Protein 6JUI (pdb70)

Foldseek 3Di:
DDADPVNLVLLVVQCVPVPPPPQVSSCVSPDPAHSVNSVVCCQQPVPPLADDDDDDVVLVVLLVVVCVVPVPDQCVSCVPRSHGSVVSVVVVVVVVVVVVVD

B-factor: mean 80.02, std 19.86, range [35.52, 148.29]

InterPro domains:
  IPR001005 SANT/Myb domain [PS50090] (1-52)
  IPR001005 SANT/Myb domain [PS50090] (53-102)
  IPR001005 SANT/Myb domain [SM00717] (5-54)
  IPR001005 SANT/Myb domain [SM00717] (57-104)
  IPR001005 SANT/Myb domain [cd00167] (9-52)
  IPR009057 Homedomain-like superfamily [SSF46689] (32-104)
  IPR017930 Myb domain [PS51294] (1-56)
  IPR017930 Myb domain [PS51294] (57-106)
  IPR021786 Pre-mRNA splicing factor component Cdc5p/Cef1, C-terminal [PF11831] (422-627)
  IPR047240 Pre-mRNA splicing factor component CDC5L/Cef1, second SANT/myb-like domain [cd11659] (54-103)
  IPR047242 Pre-mRNA splicing factor component CDC5L/Cef1 [PTHR45885] (3-764)

Radius of gyration: 16.19 Å; Cα contacts (8 Å, |Δi|>4): 68; chains: 1; bounding box: 39×31×43 Å

Structure (mmCIF, N/CA/C/O backbone):
data_6JUI
#
_entry.id   6JUI
#
_cell.length_a   72.780
_cell.length_b   76.277
_cell.length_c   54.409
_cell.angle_alpha   90.00
_cell.angle_beta   90.00
_cell.angle_gamma   90.00
#
_symmetry.space_group_name_H-M   'C 2 2 21'
#
loop_
_entity.id
_entity.type
_entity.pdbx_description
1 polymer 'Pre-mRNA-splicing factor CEF1'
2 water water
#
loop_
_atom_site.group_PDB
_atom_site.id
_atom_site.type_symbol
_atom_site.label_atom_id
_atom_site.label_alt_id
_atom_site.label_comp_id
_atom_site.label_asym_id
_atom_site.label_entity_id
_atom_site.label_seq_id
_atom_site.pdbx_PDB_ins_code
_atom_site.Cartn_x
_atom_site.Cartn_y
_atom_site.Cartn_z
_atom_site.occupancy
_atom_site.B_iso_or_equiv
_atom_site.auth_seq_id
_atom_site.auth_comp_id
_atom_site.auth_asym_id
_atom_site.auth_atom_id
_atom_site.pdbx_PDB_model_num
ATOM 1 N N . GLY A 1 7 ? -9.889 -25.114 -8.429 1.00 79.06 7 GLY A N 1
ATOM 2 C CA . GLY A 1 7 ? -10.611 -23.932 -8.875 1.00 79.01 7 GLY A CA 1
ATOM 3 C C . GLY A 1 7 ? -10.119 -22.682 -8.167 1.00 77.60 7 GLY A C 1
ATOM 4 O O . GLY A 1 7 ? -9.056 -22.696 -7.543 1.00 77.92 7 GLY A O 1
ATOM 5 N N . VAL A 1 8 ? -10.905 -21.604 -8.238 1.00 75.15 8 VAL A N 1
ATOM 6 C CA . VAL A 1 8 ? -10.482 -20.329 -7.659 1.00 73.13 8 VAL A CA 1
ATOM 7 C C . VAL A 1 8 ? -10.526 -20.388 -6.133 1.00 69.82 8 VAL A C 1
ATOM 8 O O . VAL A 1 8 ? -11.146 -21.276 -5.532 1.00 67.89 8 VAL A O 1
ATOM 12 N N . TRP A 1 9 ? -9.843 -19.424 -5.493 1.00 68.22 9 TRP A N 1
ATOM 13 C CA . TRP A 1 9 ? -9.837 -19.269 -4.038 1.00 67.73 9 TRP A CA 1
ATOM 14 C C . TRP A 1 9 ? -10.643 -18.033 -3.655 1.00 58.22 9 TRP A C 1
ATOM 15 O O . TRP A 1 9 ? -10.287 -16.906 -4.024 1.00 56.64 9 TRP A O 1
ATOM 26 N N . THR A 1 10 ? -11.700 -18.243 -2.889 1.00 56.85 10 THR A N 1
ATOM 27 C CA . THR A 1 10 ? -12.569 -17.154 -2.471 1.00 64.02 10 THR A CA 1
ATOM 28 C C . THR A 1 10 ? -12.028 -16.492 -1.209 1.00 61.75 10 THR A C 1
ATOM 29 O O . THR A 1 10 ? -11.297 -17.102 -0.425 1.00 64.05 10 THR A O 1
ATOM 33 N N . ASN A 1 11 ? -12.379 -15.215 -1.025 1.00 59.45 11 ASN A N 1
ATOM 34 C CA . ASN A 1 11 ? -11.961 -14.526 0.190 1.00 64.53 11 ASN A CA 1
ATOM 35 C C . ASN A 1 11 ? -12.422 -15.263 1.439 1.00 68.07 11 ASN A C 1
ATOM 36 O O . ASN A 1 11 ? -11.797 -15.142 2.499 1.00 67.30 11 ASN A O 1
ATOM 41 N N . ILE A 1 12 ? -13.499 -16.037 1.334 1.00 72.34 12 ILE A N 1
ATOM 42 C CA . ILE A 1 12 ? -13.951 -16.842 2.463 1.00 76.42 12 ILE A CA 1
ATOM 43 C C . ILE A 1 12 ? -13.032 -18.048 2.673 1.00 59.70 12 ILE A C 1
ATOM 44 O O . ILE A 1 12 ? -12.647 -18.362 3.805 1.00 52.18 12 ILE A O 1
ATOM 49 N N . GLU A 1 13 ? -12.676 -18.749 1.598 1.00 66.96 13 GLU A N 1
ATOM 50 C CA . GLU A 1 13 ? -11.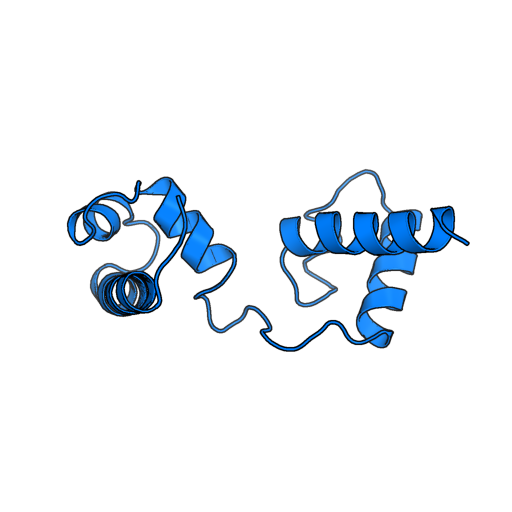868 -19.954 1.763 1.00 65.32 13 GLU A CA 1
ATOM 51 C C . GLU A 1 13 ? -10.477 -19.646 2.318 1.00 53.82 13 GLU A C 1
ATOM 52 O O . GLU A 1 13 ? -9.922 -20.456 3.066 1.00 49.14 13 GLU A O 1
ATOM 58 N N . ASP A 1 14 ? -9.915 -18.477 1.986 1.00 53.36 14 ASP A N 1
ATOM 59 C CA . ASP A 1 14 ? -8.626 -18.097 2.547 1.00 64.40 14 ASP A CA 1
ATOM 60 C C . ASP A 1 14 ? -8.730 -17.824 4.041 1.00 65.12 14 ASP A C 1
ATOM 61 O O . ASP A 1 14 ? -7.795 -18.127 4.792 1.00 60.47 14 ASP A O 1
ATOM 66 N N . GLU A 1 15 ? -9.855 -17.259 4.487 1.00 64.51 15 GLU A N 1
ATOM 67 C CA . GLU A 1 15 ? -10.052 -16.986 5.906 1.00 69.49 15 GLU A CA 1
ATOM 68 C C . GLU A 1 15 ? -10.176 -18.280 6.706 1.00 67.86 15 GLU A C 1
ATOM 69 O O . GLU A 1 15 ? -9.663 -18.370 7.832 1.00 65.60 15 GLU A O 1
ATOM 75 N N . ILE A 1 16 ? -10.840 -19.288 6.138 1.00 67.40 16 ILE A N 1
ATOM 76 C CA . ILE A 1 16 ? -10.883 -20.599 6.775 1.00 68.77 16 ILE A CA 1
ATOM 77 C C . ILE A 1 16 ? -9.506 -21.248 6.737 1.00 58.79 16 ILE A C 1
ATOM 78 O O . ILE A 1 16 ? -9.094 -21.914 7.694 1.00 59.29 16 ILE A O 1
ATOM 83 N N . LEU A 1 17 ? -8.768 -21.054 5.642 1.00 55.09 17 LEU A N 1
ATOM 84 C CA . LEU A 1 17 ? -7.425 -21.619 5.539 1.00 61.20 17 LEU A CA 1
ATOM 85 C C . LEU A 1 17 ? -6.499 -21.022 6.590 1.00 57.83 17 LEU A C 1
ATOM 86 O O . LEU A 1 17 ? -5.758 -21.749 7.263 1.00 52.77 17 LEU A O 1
ATOM 91 N N . LYS A 1 18 ? -6.535 -19.700 6.755 1.00 60.71 18 LYS A N 1
ATOM 92 C CA . LYS A 1 18 ? -5.689 -19.045 7.745 1.00 62.91 18 LYS A CA 1
ATOM 93 C C . LYS A 1 18 ? -6.026 -19.522 9.152 1.00 70.00 18 LYS A C 1
ATOM 94 O O . LYS A 1 18 ? -5.126 -19.850 9.942 1.00 67.48 18 LYS A O 1
ATOM 100 N N . ALA A 1 19 ? -7.323 -19.568 9.484 1.00 66.65 19 ALA A N 1
ATOM 101 C CA . ALA A 1 19 ? -7.726 -19.967 10.829 1.00 68.86 19 ALA A CA 1
ATOM 102 C C . ALA A 1 19 ? -7.426 -21.436 11.077 1.00 61.01 19 ALA A C 1
ATOM 103 O O . ALA A 1 19 ? -7.087 -21.815 12.210 1.00 61.78 19 ALA A O 1
ATOM 105 N N . SER A 1 20 ? -7.519 -22.266 10.032 1.00 56.84 20 SER A N 1
ATOM 106 C CA . SER A 1 20 ? -7.190 -23.681 10.172 1.00 62.80 20 SER A CA 1
ATOM 107 C C . SER A 1 20 ? -5.684 -23.895 10.302 1.00 60.54 20 SER A C 1
ATOM 108 O O . SER A 1 20 ? -5.241 -24.766 11.060 1.00 59.53 20 SER A O 1
ATOM 111 N N . VAL A 1 21 ? -4.885 -23.117 9.564 1.00 55.90 21 VAL A N 1
ATOM 112 C CA . VAL A 1 21 ? -3.429 -23.232 9.652 1.00 67.18 21 VAL A CA 1
ATOM 113 C C . VAL A 1 21 ? -2.947 -22.848 11.045 1.00 65.22 21 VAL A C 1
ATOM 114 O O . VAL A 1 21 ? -2.060 -23.495 11.612 1.00 63.34 21 VAL A O 1
ATOM 118 N N . SER A 1 22 ? -3.540 -21.800 11.625 1.00 68.41 22 SER A N 1
ATOM 119 C CA . SER A 1 22 ? -3.247 -21.422 13.005 1.00 72.95 22 SER A CA 1
ATOM 120 C C . SER A 1 22 ? -3.576 -22.528 14.000 1.00 69.40 22 SER A C 1
ATOM 121 O O . SER A 1 22 ? -3.074 -22.492 15.127 1.00 69.27 22 SER A O 1
ATOM 124 N N . LYS A 1 23 ? -4.413 -23.496 13.620 1.00 70.96 23 LYS A N 1
ATOM 125 C CA . LYS A 1 23 ? -4.847 -24.544 14.535 1.00 77.64 23 LYS A CA 1
ATOM 126 C C . LYS A 1 23 ? -4.011 -25.821 14.429 1.00 74.57 23 LYS A C 1
ATOM 127 O O . LYS A 1 23 ? -3.589 -26.368 15.457 1.00 76.61 23 LYS A O 1
ATOM 133 N N . TYR A 1 24 ? -3.751 -26.302 13.207 1.00 78.12 24 TYR A N 1
ATOM 134 C CA . TYR A 1 24 ? -3.003 -27.534 12.959 1.00 75.85 24 TYR A CA 1
ATOM 135 C C . TYR A 1 24 ? -1.623 -27.303 12.374 1.00 69.03 24 TYR A C 1
ATOM 136 O O . TYR A 1 24 ? -0.946 -28.274 12.019 1.00 63.24 24 TYR A O 1
ATOM 145 N N . GLY A 1 25 ? -1.189 -26.053 12.276 1.00 65.72 25 GLY A N 1
ATOM 146 C CA . GLY A 1 25 ? 0.135 -25.739 11.796 1.00 66.92 25 GLY A CA 1
ATOM 147 C C . GLY A 1 25 ? 0.311 -26.044 10.312 1.00 73.11 25 GLY A C 1
ATOM 148 O O . GLY A 1 25 ? -0.632 -26.332 9.568 1.00 72.27 25 GLY A O 1
ATOM 149 N N . LEU A 1 26 ? 1.570 -25.942 9.886 1.00 73.56 26 LEU A N 1
ATOM 150 C CA . LEU A 1 26 ? 1.961 -26.494 8.600 1.00 69.52 26 LEU A CA 1
ATOM 151 C C . LEU A 1 26 ? 2.054 -28.004 8.756 1.00 66.79 26 LEU A C 1
ATOM 152 O O . LEU A 1 26 ? 1.847 -28.552 9.845 1.00 74.05 26 LEU A O 1
ATOM 157 N N . ASN A 1 27 ? 2.373 -28.692 7.666 1.00 64.24 27 ASN A N 1
ATOM 158 C CA . ASN A 1 27 ? 2.653 -30.124 7.725 1.00 79.12 27 ASN A CA 1
ATOM 159 C C . ASN A 1 27 ? 1.451 -30.922 8.235 1.00 76.31 27 ASN A C 1
ATOM 160 O O . ASN A 1 27 ? 1.611 -31.990 8.831 1.00 73.28 27 ASN A O 1
ATOM 165 N N . GLN A 1 28 ? 0.237 -30.419 7.997 1.00 82.79 28 GLN A N 1
ATOM 166 C CA . GLN A 1 28 ? -0.979 -31.091 8.451 1.00 87.57 28 GLN A CA 1
ATOM 167 C C . GLN A 1 28 ? -2.149 -30.749 7.531 1.00 84.61 28 GLN A C 1
ATOM 168 O O . GLN A 1 28 ? -3.190 -30.261 7.982 1.00 83.00 28 GLN A O 1
ATOM 174 N N . TRP A 1 29 ? -1.989 -31.029 6.237 1.00 84.32 29 TRP A N 1
ATOM 175 C CA . TRP A 1 29 ? -2.863 -30.473 5.213 1.00 78.79 29 TRP A CA 1
ATOM 176 C C . TRP A 1 29 ? -4.130 -31.287 4.971 1.00 77.49 29 TRP A C 1
ATOM 177 O O . TRP A 1 29 ? -5.108 -30.732 4.465 1.00 71.14 29 TRP A O 1
ATOM 188 N N . ALA A 1 30 ? -4.149 -32.575 5.322 1.00 81.31 30 ALA A N 1
ATOM 189 C CA . ALA A 1 30 ? -5.404 -33.319 5.259 1.00 84.22 30 ALA A CA 1
ATOM 190 C C . ALA A 1 30 ? -6.408 -32.797 6.282 1.00 84.41 30 ALA A C 1
ATOM 191 O O . ALA A 1 30 ? -7.599 -32.659 5.977 1.00 82.14 30 ALA A O 1
ATOM 193 N N . ARG A 1 31 ? -5.951 -32.515 7.507 1.00 86.25 31 ARG A N 1
ATOM 194 C CA . ARG A 1 31 ? -6.833 -31.888 8.488 1.00 86.68 31 ARG A CA 1
ATOM 195 C C . ARG A 1 31 ? -7.215 -30.484 8.048 1.00 85.91 31 ARG A C 1
ATOM 196 O O . ARG A 1 31 ? -8.361 -30.056 8.235 1.00 85.74 31 ARG A O 1
ATOM 204 N N . VAL A 1 32 ? -6.264 -29.757 7.456 1.00 80.94 32 VAL A N 1
ATOM 205 C CA . VAL A 1 32 ? -6.562 -28.428 6.927 1.00 76.01 32 VAL A CA 1
ATOM 206 C C . VAL A 1 32 ? -7.584 -28.530 5.808 1.00 72.63 32 VAL A C 1
ATOM 207 O O . VAL A 1 32 ? -8.563 -27.776 5.765 1.00 71.65 32 VAL A O 1
ATOM 211 N N . SER A 1 33 ? -7.379 -29.478 4.892 1.00 73.90 33 SER A N 1
ATOM 212 C CA . SER A 1 33 ? -8.310 -29.656 3.786 1.00 70.31 33 SER A CA 1
ATOM 213 C C . SER A 1 33 ? -9.698 -30.048 4.277 1.00 75.70 33 SER A C 1
ATOM 214 O O . SER A 1 33 ? -10.701 -29.690 3.646 1.00 72.02 33 SER A O 1
ATOM 217 N N . SER A 1 34 ? -9.778 -30.758 5.410 1.00 78.70 34 SER A N 1
ATOM 218 C CA . SER A 1 34 ? -11.063 -31.260 5.894 1.00 83.85 34 SER A CA 1
ATOM 219 C C . SER A 1 34 ? -12.040 -30.129 6.204 1.00 75.75 34 SER A C 1
ATOM 220 O O . SER A 1 34 ? -13.241 -30.258 5.953 1.00 72.47 34 SER A O 1
ATOM 223 N N . LEU A 1 35 ? -11.544 -29.017 6.716 1.00 74.96 35 LEU A N 1
ATOM 224 C CA . LEU A 1 35 ? -12.371 -27.861 7.013 1.00 78.65 35 LEU A CA 1
ATOM 225 C C . LEU A 1 35 ? -12.731 -27.055 5.769 1.00 79.18 35 LEU A C 1
ATOM 226 O O . LEU A 1 35 ? -13.311 -25.972 5.897 1.00 77.34 35 LEU A O 1
ATOM 231 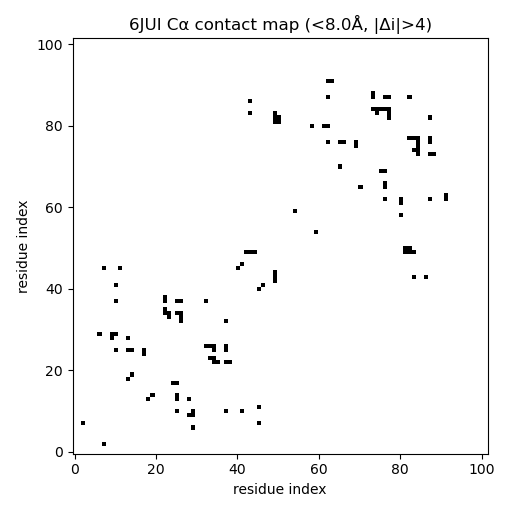N N . LEU A 1 36 ? -12.385 -27.541 4.578 1.00 82.74 36 LEU A N 1
ATOM 232 C CA . LEU A 1 36 ? -12.751 -26.905 3.320 1.00 84.33 36 LEU A CA 1
ATOM 233 C C . LEU A 1 36 ? -13.633 -27.853 2.519 1.00 81.60 36 LEU A C 1
ATOM 234 O O . LEU A 1 36 ? -13.622 -29.068 2.732 1.00 80.12 36 LEU A O 1
ATOM 239 N N . ALA A 1 37 ? -14.410 -27.288 1.594 1.00 83.56 37 ALA A N 1
ATOM 240 C CA . ALA A 1 37 ? -15.391 -28.083 0.857 1.00 91.81 37 ALA A CA 1
ATOM 241 C C . ALA A 1 37 ? -14.793 -28.735 -0.391 1.00 89.95 37 ALA A C 1
ATOM 242 O O . ALA A 1 37 ? -14.885 -29.954 -0.564 1.00 88.97 37 ALA A O 1
ATOM 244 N N . ARG A 1 38 ? -14.186 -27.935 -1.270 1.00 92.30 38 ARG A N 1
ATOM 245 C CA . ARG A 1 38 ? -13.685 -28.416 -2.557 1.00 98.50 38 ARG A CA 1
ATOM 246 C C . ARG A 1 38 ? -12.248 -27.928 -2.775 1.00 96.45 38 ARG A C 1
ATOM 247 O O . ARG A 1 38 ? -11.923 -27.311 -3.789 1.00 99.80 38 ARG A O 1
ATOM 255 N N . LYS A 1 39 ? -11.378 -28.224 -1.806 1.00 89.19 39 LYS A N 1
ATOM 256 C CA . LYS A 1 39 ? -9.971 -27.838 -1.864 1.00 82.39 39 LYS A CA 1
ATOM 257 C C . LYS A 1 39 ? -9.113 -28.981 -1.334 1.00 78.72 39 LYS A C 1
ATOM 258 O O . LYS A 1 39 ? -9.283 -29.405 -0.187 1.00 76.44 39 LYS A O 1
ATOM 264 N N . THR A 1 40 ? -8.193 -29.473 -2.168 1.00 77.45 40 THR A N 1
ATOM 265 C CA . THR A 1 40 ? -7.343 -30.597 -1.798 1.00 75.89 40 THR A CA 1
ATOM 266 C C . THR A 1 40 ? -6.313 -30.187 -0.748 1.00 72.39 40 THR A C 1
ATOM 267 O O . THR A 1 40 ? -6.028 -29.000 -0.567 1.00 64.94 40 THR A O 1
ATOM 271 N N . PRO A 1 41 ? -5.736 -31.161 -0.040 1.00 74.95 41 PRO A N 1
ATOM 272 C CA . PRO A 1 41 ? -4.618 -30.828 0.860 1.00 77.26 41 PRO A CA 1
ATOM 273 C C . PRO A 1 41 ? -3.453 -30.170 0.142 1.00 75.41 41 PRO A C 1
ATOM 274 O O . PRO A 1 41 ? -2.885 -29.200 0.658 1.00 70.46 41 PRO A O 1
ATOM 278 N N . LYS A 1 42 ? -3.101 -30.647 -1.052 1.00 80.66 42 LYS A N 1
ATOM 279 C CA . LYS A 1 42 ? -2.036 -30.003 -1.814 1.00 81.50 42 LYS A CA 1
ATOM 280 C C . LYS A 1 42 ? -2.416 -28.584 -2.231 1.00 72.83 42 LYS A C 1
ATOM 281 O O . LYS A 1 42 ? -1.561 -27.691 -2.221 1.00 71.12 42 LYS A O 1
ATOM 287 N N . GLN A 1 43 ? -3.687 -28.355 -2.590 1.00 67.41 43 GLN A N 1
ATOM 288 C CA . GLN A 1 43 ? -4.132 -27.011 -2.954 1.00 64.87 43 GLN A CA 1
ATOM 289 C C . GLN A 1 43 ? -4.050 -26.050 -1.779 1.00 61.22 43 GLN A C 1
ATOM 290 O O . GLN A 1 43 ? -3.900 -24.839 -1.982 1.00 59.77 43 GLN A O 1
ATOM 296 N N . CYS A 1 44 ? -4.194 -26.560 -0.555 1.00 61.32 44 CYS A N 1
ATOM 297 C CA . CYS A 1 44 ? -4.070 -25.704 0.619 1.00 62.61 44 CYS A CA 1
ATOM 298 C C . CYS A 1 44 ? -2.614 -25.352 0.884 1.00 57.29 44 CYS A C 1
ATOM 299 O O . CYS A 1 44 ? -2.295 -24.207 1.235 1.00 54.66 44 CYS A O 1
ATOM 302 N N . LYS A 1 45 ? -1.718 -26.329 0.729 1.00 63.31 45 LYS A N 1
ATOM 303 C CA . LYS A 1 45 ? -0.290 -26.051 0.795 1.00 63.16 45 LYS A CA 1
ATOM 304 C C . LYS A 1 45 ? 0.116 -25.013 -0.252 1.00 60.75 45 LYS A C 1
ATOM 305 O O . LYS A 1 45 ? 0.804 -24.036 0.069 1.00 61.91 45 LYS A O 1
ATOM 311 N N . ALA A 1 46 ? -0.333 -25.191 -1.499 1.00 60.17 46 ALA A N 1
ATOM 312 C CA . ALA A 1 46 ? -0.068 -24.202 -2.543 1.00 62.74 46 ALA A CA 1
ATOM 313 C C . ALA A 1 46 ? -0.554 -22.816 -2.132 1.00 60.05 46 ALA A C 1
ATOM 314 O O . ALA A 1 46 ? 0.207 -21.842 -2.170 1.00 57.34 46 ALA A O 1
ATOM 316 N N . ARG A 1 47 ? -1.822 -22.713 -1.719 1.00 56.78 47 ARG A N 1
ATOM 317 C CA . ARG A 1 47 ? -2.404 -21.404 -1.431 1.00 54.93 47 ARG A CA 1
ATOM 318 C C . ARG A 1 47 ? -1.714 -20.711 -0.254 1.00 52.69 47 ARG A C 1
ATOM 319 O O . ARG A 1 47 ? -1.554 -19.486 -0.271 1.00 53.02 47 ARG A O 1
ATOM 327 N N . TRP A 1 48 ? -1.281 -21.454 0.759 1.00 52.21 48 TRP A N 1
ATOM 328 C CA . TRP A 1 48 ? -0.510 -20.801 1.819 1.00 74.62 48 TRP A CA 1
ATOM 329 C C . TRP A 1 48 ? 0.925 -20.504 1.372 1.00 63.62 48 TRP A C 1
ATOM 330 O O . TRP A 1 48 ? 1.501 -19.485 1.765 1.00 56.14 48 TRP A O 1
ATOM 341 N N . ASN A 1 49 ? 1.524 -21.374 0.560 1.00 60.99 49 ASN A N 1
ATOM 342 C CA . ASN A 1 49 ? 2.882 -21.106 0.090 1.00 66.30 49 ASN A CA 1
ATOM 343 C C . ASN A 1 49 ? 2.938 -20.018 -0.972 1.00 70.27 49 ASN A C 1
ATOM 344 O O . ASN A 1 49 ? 4.005 -19.426 -1.157 1.00 64.66 49 ASN A O 1
ATOM 349 N N . GLU A 1 50 ? 1.833 -19.759 -1.692 1.00 59.86 50 GLU A N 1
ATOM 350 C CA . GLU A 1 50 ? 1.833 -18.764 -2.757 1.00 63.22 50 GLU A CA 1
ATOM 351 C C . GLU A 1 50 ? 1.064 -17.501 -2.393 1.00 58.23 50 GLU A C 1
ATOM 352 O O . GLU A 1 50 ? 1.126 -16.519 -3.140 1.00 65.34 50 GLU A O 1
ATOM 358 N N . TRP A 1 51 ? 0.387 -17.475 -1.254 1.00 49.02 51 TRP A N 1
ATOM 359 C CA . TRP A 1 51 ? -0.440 -16.314 -0.981 1.00 55.86 51 TRP A CA 1
ATOM 360 C C . TRP A 1 51 ? -0.570 -16.022 0.510 1.00 54.72 51 TRP A C 1
ATOM 361 O O . TRP A 1 51 ? -0.213 -14.931 0.964 1.00 55.39 51 TRP A O 1
ATOM 372 N N . LEU A 1 52 ? -1.087 -16.977 1.283 1.00 59.89 52 LEU A N 1
ATOM 373 C CA . LEU A 1 52 ? -1.520 -16.643 2.635 1.00 65.20 52 LEU A CA 1
ATOM 374 C C . LEU A 1 52 ? -0.346 -16.405 3.565 1.00 61.22 52 LEU A C 1
ATOM 375 O O . LEU A 1 52 ? -0.471 -15.637 4.529 1.00 59.23 52 LEU A O 1
ATOM 380 N N . ASP A 1 53 ? 0.779 -17.062 3.317 1.00 60.15 53 ASP A N 1
ATOM 381 C CA . ASP A 1 53 ? 1.940 -16.881 4.179 1.00 57.77 53 ASP A CA 1
ATOM 382 C C . ASP A 1 53 ? 2.281 -15.402 4.267 1.00 60.36 53 ASP A C 1
ATOM 383 O O . ASP A 1 53 ? 2.441 -14.737 3.228 1.00 56.82 53 ASP A O 1
ATOM 388 N N . PRO A 1 54 ? 2.387 -14.833 5.473 1.00 75.89 54 PRO A N 1
ATOM 389 C CA . PRO A 1 54 ? 2.673 -13.401 5.608 1.00 77.52 54 PRO A CA 1
ATOM 390 C C . PRO A 1 54 ? 4.077 -13.017 5.205 1.00 70.82 54 PRO A C 1
ATOM 391 O O . PRO A 1 54 ? 4.380 -11.819 5.169 1.00 68.65 54 PRO A O 1
ATOM 395 N N . SER A 1 55 ? 4.955 -13.981 4.953 1.00 70.56 55 SER A N 1
ATOM 396 C CA . SER A 1 55 ? 6.275 -13.645 4.442 1.00 78.00 55 SER A CA 1
ATOM 397 C C . SER A 1 55 ? 6.262 -13.410 2.932 1.00 70.17 55 SER A C 1
ATOM 398 O O . SER A 1 55 ? 7.205 -12.817 2.401 1.00 68.64 55 SER A O 1
ATOM 401 N N . ILE A 1 56 ? 5.203 -13.829 2.239 1.00 68.02 56 ILE A N 1
ATOM 402 C CA . ILE A 1 56 ? 5.057 -13.514 0.822 1.00 72.36 56 ILE A CA 1
ATOM 403 C C . ILE A 1 56 ? 4.650 -12.056 0.658 1.00 74.50 56 ILE A C 1
ATOM 404 O O . ILE A 1 56 ? 3.735 -11.569 1.335 1.00 79.28 56 ILE A O 1
ATOM 409 N N . ARG A 1 57 ? 5.328 -11.351 -0.247 1.00 73.77 57 ARG A N 1
ATOM 410 C CA . ARG A 1 57 ? 4.984 -9.964 -0.518 1.00 77.44 57 ARG A CA 1
ATOM 411 C C . ARG A 1 57 ? 3.666 -9.879 -1.280 1.00 72.50 57 ARG A C 1
ATOM 412 O O . ARG A 1 57 ? 3.318 -10.760 -2.072 1.00 66.68 57 ARG A O 1
ATOM 420 N N . LYS A 1 58 ? 2.927 -8.803 -1.025 1.00 78.52 58 LYS A N 1
ATOM 421 C CA . LYS A 1 58 ? 1.629 -8.583 -1.640 1.00 84.06 58 LYS A CA 1
ATOM 422 C C . LYS A 1 58 ? 1.602 -7.388 -2.579 1.00 89.72 58 LYS A C 1
ATOM 423 O O . LYS A 1 58 ? 0.653 -7.258 -3.359 1.00 92.70 58 LYS A O 1
ATOM 429 N N . ILE A 1 59 ? 2.617 -6.531 -2.534 1.00 92.57 59 ILE A N 1
ATOM 430 C CA . ILE A 1 59 ? 2.666 -5.336 -3.362 1.00 95.50 59 ILE A CA 1
ATOM 431 C C . ILE A 1 59 ? 3.123 -5.716 -4.769 1.00 84.57 59 ILE A C 1
ATOM 432 O O . ILE A 1 59 ? 3.670 -6.796 -5.003 1.00 70.50 59 ILE A O 1
ATOM 437 N N . GLU A 1 60 ? 2.872 -4.819 -5.721 1.00 88.74 60 GLU A N 1
ATOM 438 C CA . GLU A 1 60 ? 3.350 -5.002 -7.081 1.00 90.75 60 GLU A CA 1
ATOM 439 C C . GLU A 1 60 ? 4.875 -5.110 -7.099 1.00 74.43 60 GLU A C 1
ATOM 440 O O . GLU A 1 60 ? 5.570 -4.652 -6.190 1.00 68.72 60 GLU A O 1
ATOM 446 N N . TRP A 1 61 ? 5.388 -5.723 -8.158 1.00 71.28 61 TRP A N 1
ATOM 447 C CA . TRP A 1 61 ? 6.831 -5.851 -8.323 1.00 72.07 61 TRP A CA 1
ATOM 448 C C . TRP A 1 61 ? 7.469 -4.483 -8.527 1.00 70.27 61 TRP A C 1
ATOM 449 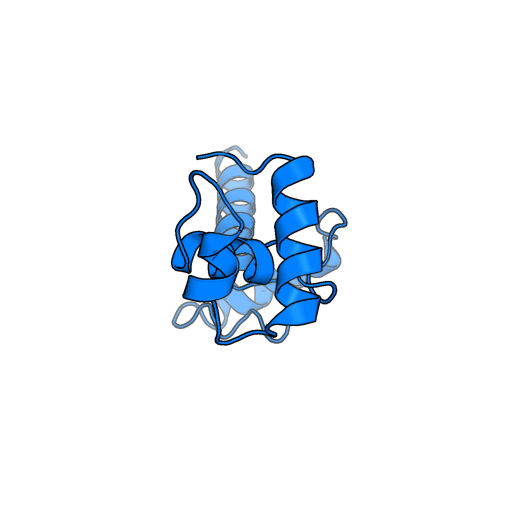O O . TRP A 1 61 ? 7.083 -3.731 -9.426 1.00 68.05 61 TRP A O 1
ATOM 460 N N . SER A 1 62 ? 8.429 -4.151 -7.675 1.00 76.03 62 SER A N 1
ATOM 461 C CA . SER A 1 62 ? 9.286 -3.009 -7.940 1.00 86.12 62 SER A CA 1
ATOM 462 C C . SER A 1 62 ? 10.312 -3.387 -8.998 1.00 88.63 62 SER A C 1
ATOM 463 O O . SER A 1 62 ? 10.761 -4.534 -9.071 1.00 84.79 62 SER A O 1
ATOM 466 N N . LYS A 1 63 ? 10.683 -2.410 -9.827 1.00 95.44 63 LYS A N 1
ATOM 467 C CA . LYS A 1 63 ? 11.671 -2.684 -10.862 1.00 102.09 63 LYS A CA 1
ATOM 468 C C . LYS A 1 63 ? 13.083 -2.754 -10.300 1.00 89.70 63 LYS A C 1
ATOM 469 O O . LYS A 1 63 ? 14.006 -3.138 -11.020 1.00 85.41 63 LYS A O 1
ATOM 475 N N . ASP A 1 64 ? 13.264 -2.411 -9.027 1.00 89.53 64 ASP A N 1
ATOM 476 C CA . ASP A 1 64 ? 14.446 -2.880 -8.317 1.00 90.73 64 ASP A CA 1
ATOM 477 C C . ASP A 1 64 ? 14.411 -4.395 -8.165 1.00 80.91 64 ASP A C 1
ATOM 478 O O . ASP A 1 64 ? 15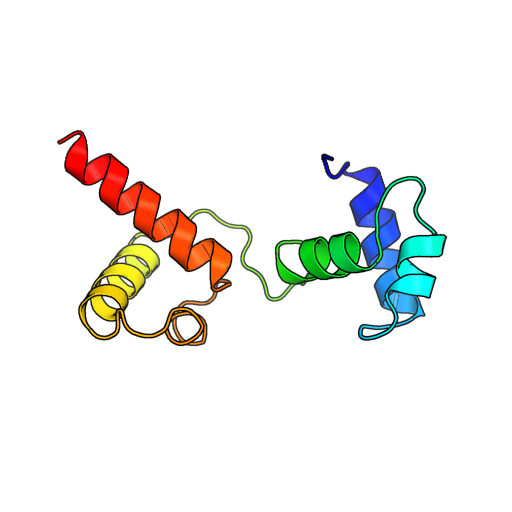.450 -5.054 -8.292 1.00 79.16 64 ASP A O 1
ATOM 483 N N . GLU A 1 65 ? 13.224 -4.964 -7.927 1.00 73.75 65 GLU A N 1
ATOM 484 C CA . GLU A 1 65 ? 13.083 -6.414 -7.879 1.00 69.95 65 GLU A CA 1
ATOM 485 C C . GLU A 1 65 ? 13.119 -7.032 -9.273 1.00 63.63 65 GLU A C 1
ATOM 486 O O . GLU A 1 65 ? 13.497 -8.201 -9.422 1.00 55.16 65 GLU A O 1
ATOM 492 N N . ASP A 1 66 ? 12.683 -6.288 -10.294 1.00 66.89 66 ASP A N 1
ATOM 493 C CA . ASP A 1 66 ? 12.733 -6.808 -11.657 1.00 67.66 66 ASP A CA 1
ATOM 494 C C . ASP A 1 66 ? 14.177 -6.915 -12.134 1.00 67.69 66 ASP A C 1
ATOM 495 O O . ASP A 1 66 ? 14.573 -7.929 -12.723 1.00 63.58 66 ASP A O 1
ATOM 500 N N . GLU A 1 67 ? 14.979 -5.880 -11.876 1.00 69.04 67 GLU A N 1
ATOM 501 C CA . GLU A 1 67 ? 16.389 -5.913 -12.244 1.00 78.50 67 GLU A CA 1
ATOM 502 C C . GLU A 1 67 ? 17.149 -6.994 -11.485 1.00 76.64 67 GLU A C 1
ATOM 503 O O . GLU A 1 67 ? 18.032 -7.645 -12.056 1.00 78.49 67 GLU A O 1
ATOM 509 N N . LYS A 1 68 ? 16.841 -7.191 -10.203 1.00 75.29 68 LYS A N 1
ATOM 510 C CA . LYS A 1 68 ? 17.452 -8.296 -9.470 1.00 76.15 68 LYS A CA 1
ATOM 511 C C . LYS A 1 68 ? 17.087 -9.631 -10.107 1.00 70.67 68 LYS A C 1
ATOM 512 O O . LYS A 1 68 ? 17.932 -10.526 -10.230 1.00 71.85 68 LYS A O 1
ATOM 518 N N . LEU A 1 69 ? 15.830 -9.773 -10.529 1.00 70.84 69 LEU A N 1
ATOM 519 C CA . LEU A 1 69 ? 15.377 -11.008 -11.157 1.00 66.96 69 LEU A CA 1
ATOM 520 C C . LEU A 1 69 ? 16.040 -11.208 -12.520 1.00 66.68 69 LEU A C 1
ATOM 521 O O . LEU A 1 69 ? 16.381 -12.337 -12.894 1.00 63.99 69 LEU A O 1
ATOM 526 N N . LEU A 1 70 ? 16.253 -10.124 -13.264 1.00 69.22 70 LEU A N 1
ATOM 527 C CA . LEU A 1 70 ? 16.895 -10.237 -14.568 1.00 76.56 70 LEU A CA 1
ATOM 528 C C . LEU A 1 70 ? 18.380 -10.601 -14.452 1.00 74.08 70 LEU A C 1
ATOM 529 O O . LEU A 1 70 ? 18.866 -11.463 -15.195 1.00 70.12 70 LEU A O 1
ATOM 534 N N . HIS A 1 71 ? 19.112 -9.979 -13.518 1.00 74.19 71 HIS A N 1
ATOM 535 C CA . HIS A 1 71 ? 20.533 -10.293 -13.358 1.00 79.14 71 HIS A CA 1
ATOM 536 C C . HIS A 1 71 ? 20.747 -11.754 -12.976 1.00 69.71 71 HIS A C 1
ATOM 537 O O . HIS A 1 71 ? 21.652 -12.412 -13.499 1.00 63.24 71 HIS A O 1
ATOM 544 N N . LEU A 1 72 ? 19.910 -12.283 -12.085 1.00 61.26 72 LEU A N 1
ATOM 545 C CA . LEU A 1 72 ? 20.124 -13.630 -11.576 1.00 58.27 72 LEU A CA 1
ATOM 546 C C . LEU A 1 72 ? 19.631 -14.718 -12.519 1.00 65.53 72 LEU A C 1
ATOM 547 O O . LEU A 1 72 ? 20.136 -15.846 -12.456 1.00 65.07 72 LEU A O 1
ATOM 552 N N . ALA A 1 73 ? 18.645 -14.411 -13.377 1.00 63.28 73 ALA A N 1
ATOM 553 C CA . ALA A 1 73 ? 18.142 -15.396 -14.331 1.00 68.36 73 ALA A CA 1
ATOM 554 C C . ALA A 1 73 ? 19.108 -15.595 -15.484 1.00 70.32 73 ALA A C 1
ATOM 555 O O . ALA A 1 73 ? 19.177 -16.686 -16.060 1.00 70.63 73 ALA A O 1
ATOM 557 N N . LYS A 1 74 ? 19.840 -14.552 -15.847 1.00 75.34 74 LYS A N 1
ATOM 558 C CA . LYS A 1 74 ? 20.884 -14.718 -16.841 1.00 85.03 74 LYS A CA 1
ATOM 559 C C . LYS A 1 74 ? 22.113 -15.392 -16.236 1.00 86.28 74 LYS A C 1
ATOM 560 O O . LYS A 1 74 ? 22.821 -16.14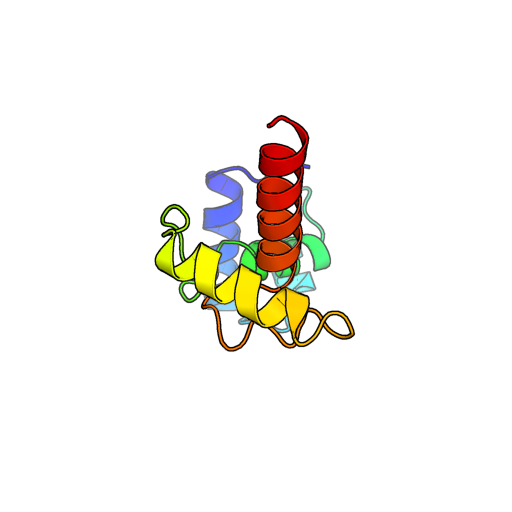1 -16.919 1.00 89.93 74 LYS A O 1
ATOM 566 N N . LEU A 1 75 ? 22.372 -15.152 -14.950 1.00 83.85 75 LEU A N 1
ATOM 567 C CA . LEU A 1 75 ? 23.535 -15.751 -14.301 1.00 81.51 75 LEU A CA 1
ATOM 568 C C . LEU A 1 75 ? 23.336 -17.243 -14.068 1.00 81.08 75 LEU A C 1
ATOM 569 O O . LEU A 1 75 ? 24.240 -18.048 -14.322 1.00 83.94 75 LEU A O 1
ATOM 574 N N . MET A 1 76 ? 22.166 -17.632 -13.567 1.00 103.19 76 MET A N 1
ATOM 575 C CA . MET A 1 76 ? 21.891 -19.018 -13.188 1.00 103.61 76 MET A CA 1
ATOM 576 C C . MET A 1 76 ? 20.544 -19.458 -13.737 1.00 101.14 76 MET A C 1
ATOM 577 O O . MET A 1 76 ? 19.533 -19.469 -13.025 1.00 97.78 76 MET A O 1
ATOM 582 N N . PRO A 1 77 ? 20.491 -19.832 -15.024 1.00 100.47 77 PRO A N 1
ATOM 583 C CA . PRO A 1 77 ? 19.265 -20.420 -15.570 1.00 100.43 77 PRO A CA 1
ATOM 584 C C . PRO A 1 77 ? 19.105 -21.902 -15.267 1.00 112.08 77 PRO A C 1
ATOM 585 O O . PRO A 1 77 ? 18.076 -22.482 -15.633 1.00 107.24 77 PRO A O 1
ATOM 589 N N . THR A 1 78 ? 20.082 -22.516 -14.595 1.00 120.76 78 THR A N 1
ATOM 590 C CA . THR A 1 78 ? 20.071 -23.940 -14.273 1.00 127.81 78 THR A CA 1
ATOM 591 C C . THR A 1 78 ? 19.270 -24.262 -13.010 1.00 132.37 78 THR A C 1
ATOM 592 O O . THR A 1 78 ? 19.133 -25.441 -12.668 1.00 136.46 78 THR A O 1
ATOM 596 N N . GLN A 1 79 ? 18.731 -23.257 -12.314 1.00 130.90 79 GLN A N 1
ATOM 597 C CA . GLN A 1 79 ? 17.939 -23.510 -11.112 1.00 132.95 79 GLN A CA 1
ATOM 598 C C . GLN A 1 79 ? 17.072 -22.292 -10.798 1.00 125.56 79 GLN A C 1
ATOM 599 O O . GLN A 1 79 ? 17.572 -21.164 -10.808 1.00 126.01 79 GLN A O 1
ATOM 605 N N . TRP A 1 80 ? 15.778 -22.519 -10.527 1.00 119.60 80 TRP A N 1
ATOM 606 C CA . TRP A 1 80 ? 14.811 -21.455 -10.236 1.00 109.69 80 TRP A CA 1
ATOM 607 C C . TRP A 1 80 ? 14.522 -21.284 -8.747 1.00 101.57 80 TRP A C 1
ATOM 608 O O . TRP A 1 80 ? 14.323 -20.154 -8.286 1.00 94.94 80 TRP A O 1
ATOM 619 N N . ARG A 1 81 ? 14.493 -22.375 -7.977 1.00 100.94 81 ARG A N 1
ATOM 620 C CA . ARG A 1 81 ? 14.449 -22.269 -6.524 1.00 106.38 81 ARG A CA 1
ATOM 621 C C . ARG A 1 81 ? 15.718 -21.657 -5.951 1.00 112.79 81 ARG A C 1
ATOM 622 O O . ARG A 1 81 ? 15.842 -21.567 -4.722 1.00 110.78 81 ARG A O 1
ATOM 630 N N . THR A 1 82 ? 16.655 -21.256 -6.817 1.00 121.08 82 THR A N 1
ATOM 631 C CA . THR A 1 82 ? 17.912 -20.623 -6.442 1.00 127.22 82 THR A CA 1
ATOM 632 C C . THR A 1 82 ? 17.817 -19.102 -6.468 1.00 116.96 82 THR A C 1
ATOM 633 O O . THR A 1 82 ? 18.424 -18.441 -5.622 1.00 115.47 82 THR A O 1
ATOM 637 N N . ILE A 1 83 ? 17.019 -18.531 -7.378 1.00 112.36 83 ILE A N 1
ATOM 638 C CA . ILE A 1 83 ? 16.842 -17.080 -7.419 1.00 111.10 83 ILE A CA 1
ATOM 639 C C . ILE A 1 83 ? 15.989 -16.607 -6.243 1.00 102.67 83 ILE A C 1
ATOM 640 O O . ILE A 1 83 ? 16.181 -15.494 -5.731 1.00 94.50 83 ILE A O 1
ATOM 645 N N . ALA A 1 84 ? 15.044 -17.439 -5.798 1.00 100.41 84 ALA A N 1
ATOM 646 C CA . ALA A 1 84 ? 14.024 -17.101 -4.813 1.00 98.83 84 ALA A CA 1
ATOM 647 C C . ALA A 1 84 ? 14.597 -16.656 -3.465 1.00 111.25 84 ALA A C 1
ATOM 648 O O . ALA A 1 84 ? 14.148 -15.633 -2.936 1.00 111.20 84 ALA A O 1
ATOM 650 N N . PRO A 1 85 ? 15.562 -17.361 -2.860 1.00 121.41 85 PRO A N 1
ATOM 651 C CA . PRO A 1 85 ? 16.084 -16.905 -1.558 1.00 133.76 85 PRO A CA 1
ATOM 652 C C . PRO A 1 85 ? 16.787 -15.545 -1.582 1.00 139.56 85 PRO A C 1
ATOM 653 O O . PRO A 1 85 ? 17.239 -15.093 -0.523 1.00 148.29 85 PRO A O 1
ATOM 657 N N . ILE A 1 86 ? 16.898 -14.883 -2.737 1.00 136.22 86 ILE A N 1
ATOM 658 C CA . ILE A 1 86 ? 17.530 -13.567 -2.852 1.00 127.06 86 ILE A CA 1
ATOM 659 C C . ILE A 1 86 ? 16.506 -12.489 -3.214 1.00 117.39 86 ILE A C 1
ATOM 660 O O . ILE A 1 86 ? 16.551 -11.374 -2.679 1.00 114.91 86 ILE A O 1
ATOM 665 N N . VAL A 1 87 ? 15.585 -12.784 -4.127 1.00 116.30 87 VAL A N 1
ATOM 666 C CA . VAL A 1 87 ? 14.445 -11.912 -4.409 1.00 107.72 87 VAL A CA 1
ATOM 667 C C . VAL A 1 87 ? 13.255 -12.380 -3.570 1.00 106.62 87 VAL A C 1
ATOM 668 O O . VAL A 1 87 ? 12.764 -13.503 -3.735 1.00 108.67 87 VAL A O 1
ATOM 672 N N . GLY A 1 88 ? 12.795 -11.522 -2.662 1.00 102.02 88 GLY A N 1
ATOM 673 C CA . GLY A 1 88 ? 11.841 -11.917 -1.639 1.00 102.88 88 GLY A CA 1
ATOM 674 C C . GLY A 1 88 ? 10.492 -12.437 -2.100 1.00 102.40 88 GLY A C 1
ATOM 675 O O . GLY A 1 88 ? 9.484 -12.207 -1.425 1.00 107.92 88 GLY A O 1
ATOM 676 N N . ARG A 1 89 ? 10.454 -13.146 -3.230 1.00 94.55 89 ARG A N 1
ATOM 677 C CA . ARG A 1 89 ? 9.256 -13.791 -3.754 1.00 91.53 89 ARG A CA 1
ATOM 678 C C . ARG A 1 89 ? 9.496 -15.285 -3.927 1.00 88.17 89 ARG A C 1
ATOM 679 O O . ARG A 1 89 ? 10.626 -15.775 -3.856 1.00 90.81 89 ARG A O 1
ATOM 687 N N . THR A 1 90 ? 8.410 -16.003 -4.183 1.00 80.84 90 THR A N 1
ATOM 688 C CA . THR A 1 90 ? 8.484 -17.433 -4.422 1.00 79.17 90 THR A CA 1
ATOM 689 C C . THR A 1 90 ? 9.070 -17.732 -5.809 1.00 75.15 90 THR A C 1
ATOM 690 O O . THR A 1 90 ? 9.055 -16.900 -6.720 1.00 68.98 90 THR A O 1
ATOM 694 N N . ALA A 1 91 ? 9.594 -18.954 -5.943 1.00 57.21 91 ALA A N 1
ATOM 695 C CA . ALA A 1 91 ? 10.135 -19.429 -7.211 1.00 57.35 91 ALA A CA 1
ATOM 696 C C . ALA A 1 91 ? 9.100 -19.357 -8.331 1.00 56.20 91 ALA A C 1
ATOM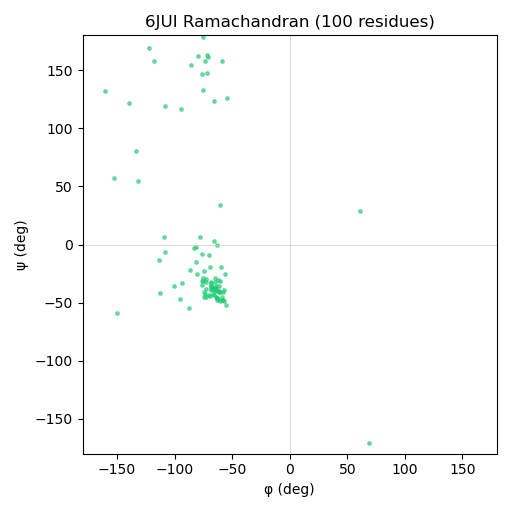 697 O O . ALA A 1 91 ? 9.386 -18.847 -9.424 1.00 50.66 91 ALA A O 1
ATOM 699 N N . ASN A 1 92 ? 7.894 -19.867 -8.082 1.00 66.95 92 ASN A N 1
ATOM 700 C CA . ASN A 1 92 ? 6.876 -19.879 -9.123 1.00 70.11 92 ASN A CA 1
ATOM 701 C C . ASN A 1 92 ? 6.488 -18.458 -9.518 1.00 60.51 92 ASN A C 1
ATOM 702 O O . ASN A 1 92 ? 6.287 -18.174 -10.704 1.00 59.33 92 ASN A O 1
ATOM 707 N N . GLN A 1 93 ? 6.429 -17.552 -8.540 1.00 60.60 93 GLN A N 1
ATOM 708 C CA . GLN A 1 93 ? 6.278 -16.133 -8.828 1.00 61.08 93 GLN A CA 1
ATOM 709 C C . GLN A 1 93 ? 7.461 -15.595 -9.639 1.00 56.13 93 GLN A C 1
ATOM 710 O O . GLN A 1 93 ? 7.266 -14.794 -10.564 1.00 53.04 93 GLN A O 1
ATOM 716 N N . CYS A 1 94 ? 8.687 -16.036 -9.328 1.00 56.02 94 CYS A N 1
ATOM 717 C CA . CYS A 1 94 ? 9.856 -15.594 -10.088 1.00 53.73 94 CYS A CA 1
ATOM 718 C C . CYS A 1 94 ? 9.772 -16.043 -11.539 1.00 47.13 94 CYS A C 1
ATOM 719 O O . CYS A 1 94 ? 10.033 -15.253 -12.456 1.00 44.12 94 CYS A O 1
ATOM 722 N N . LEU A 1 95 ? 9.421 -17.315 -11.762 1.00 49.01 95 LEU A N 1
ATOM 723 C CA . LEU A 1 95 ? 9.335 -17.831 -13.123 1.00 52.11 95 LEU A CA 1
ATOM 724 C C . LEU A 1 95 ? 8.301 -17.060 -13.919 1.00 57.90 95 LEU A C 1
ATOM 725 O O . LEU A 1 95 ? 8.583 -16.600 -15.035 1.00 61.34 95 LEU A O 1
ATOM 730 N N . GLU A 1 96 ? 7.103 -16.880 -13.347 1.00 56.11 96 GLU A N 1
ATOM 731 C CA . GLU A 1 96 ? 6.037 -16.220 -14.094 1.00 60.20 96 GLU A CA 1
ATOM 732 C C . GLU A 1 96 ? 6.336 -14.745 -14.321 1.00 49.65 96 GLU A C 1
ATOM 733 O O . GLU A 1 96 ? 5.981 -14.193 -15.366 1.00 45.05 96 GLU A O 1
ATOM 739 N N . ARG A 1 97 ? 6.960 -14.082 -13.353 1.00 45.92 97 ARG A N 1
ATOM 740 C CA . ARG A 1 97 ? 7.295 -12.681 -13.563 1.00 51.00 97 ARG A CA 1
ATOM 741 C C . ARG A 1 97 ? 8.375 -12.533 -14.633 1.00 61.68 97 ARG A C 1
ATOM 742 O O . ARG A 1 97 ? 8.374 -11.553 -15.385 1.00 62.67 97 ARG A O 1
ATOM 750 N N . TYR A 1 98 ? 9.284 -13.510 -14.726 1.00 60.62 98 TYR A N 1
ATOM 751 C CA . TYR A 1 98 ? 10.320 -13.469 -15.751 1.00 63.95 98 TYR A CA 1
ATOM 752 C C . TYR A 1 98 ? 9.726 -13.666 -17.142 1.00 56.96 98 TYR A C 1
ATOM 753 O O . TYR A 1 98 ? 10.167 -13.032 -18.105 1.00 54.56 98 TYR A O 1
ATOM 762 N N . GLN A 1 99 ? 8.739 -14.558 -17.263 1.00 49.33 99 GLN A N 1
ATOM 763 C CA . GLN A 1 99 ? 8.055 -14.748 -18.536 1.00 62.11 99 GLN A CA 1
ATOM 764 C C . GLN A 1 99 ? 7.345 -13.478 -18.991 1.00 63.60 99 GLN A C 1
ATOM 765 O O . GLN A 1 99 ? 7.346 -13.155 -20.185 1.00 66.03 99 GLN A O 1
ATOM 771 N N . LYS A 1 100 ? 6.724 -12.752 -18.059 1.00 64.83 100 LYS A N 1
ATOM 772 C CA . LYS A 1 100 ? 6.077 -11.490 -18.407 1.00 63.29 100 LYS A CA 1
ATOM 773 C C . LYS A 1 100 ? 7.098 -10.475 -18.917 1.00 62.60 100 LYS A C 1
ATOM 774 O O . LYS A 1 100 ? 6.893 -9.841 -19.960 1.00 62.42 100 LYS A O 1
ATOM 780 N N . LEU A 1 101 ? 8.218 -10.321 -18.198 1.00 63.60 101 LEU A N 1
ATOM 781 C CA . LEU A 1 101 ? 9.278 -9.414 -18.643 1.00 64.91 101 LEU A CA 1
ATOM 782 C C . LEU A 1 101 ? 9.844 -9.831 -20.000 1.00 64.77 101 LEU A C 1
ATOM 783 O O . LEU A 1 101 ? 10.255 -8.977 -20.793 1.00 64.04 101 LEU A O 1
ATOM 788 N N . LEU A 1 102 ? 9.850 -11.133 -20.292 1.00 63.11 102 LEU A N 1
ATOM 789 C CA . LEU A 1 102 ? 10.181 -11.608 -21.626 1.00 59.32 102 LEU A CA 1
ATOM 790 C C . LEU A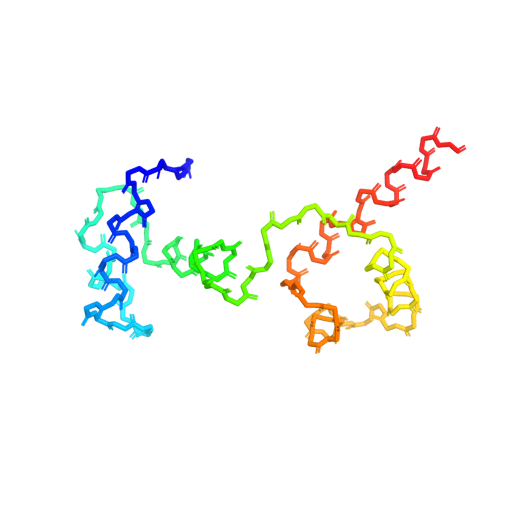 1 102 ? 9.043 -11.348 -22.619 1.00 65.06 102 LEU A C 1
ATOM 791 O O . LEU A 1 102 ? 9.292 -10.964 -23.768 1.00 61.37 102 LEU A O 1
ATOM 796 N N . ASP A 1 103 ? 7.794 -11.583 -22.207 1.00 60.11 103 ASP A N 1
ATOM 797 C CA . ASP A 1 103 ? 6.663 -11.287 -23.086 1.00 65.79 103 ASP A CA 1
ATOM 798 C C . ASP A 1 103 ? 6.639 -9.811 -23.468 1.00 64.78 103 ASP A C 1
ATOM 799 O O . ASP A 1 103 ? 6.437 -9.467 -24.638 1.00 64.31 103 ASP A O 1
ATOM 804 N N . GLU A 1 104 ? 6.846 -8.925 -22.490 1.00 65.38 104 GLU A N 1
ATOM 805 C CA . GLU A 1 104 ? 6.804 -7.494 -22.766 1.00 71.65 104 GLU A CA 1
ATOM 806 C C . GLU A 1 104 ? 7.939 -7.075 -23.694 1.00 72.45 104 GLU A C 1
ATOM 807 O O . GLU A 1 104 ? 7.741 -6.231 -24.577 1.00 77.2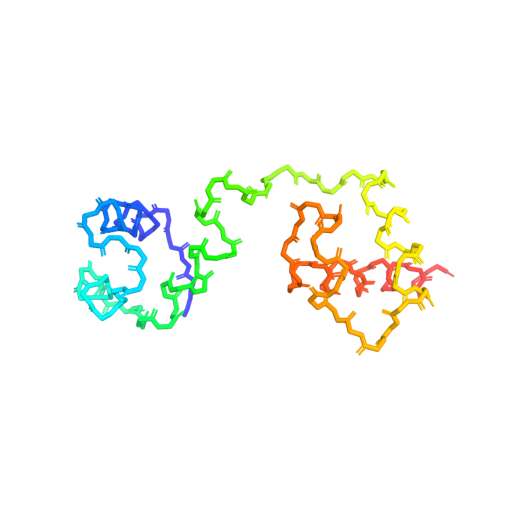9 104 GLU A O 1
ATOM 813 N N . ALA A 1 105 ? 9.136 -7.649 -23.514 1.00 65.75 105 ALA A N 1
ATOM 814 C CA . ALA A 1 105 ? 10.248 -7.318 -24.405 1.00 67.50 105 ALA A CA 1
ATOM 815 C C . ALA A 1 105 ? 9.975 -7.800 -25.823 1.00 62.43 105 ALA A C 1
ATOM 816 O O . ALA A 1 105 ? 10.224 -7.075 -26.792 1.00 61.30 105 ALA A O 1
ATOM 818 N N . GLU A 1 106 ? 9.464 -9.024 -25.955 1.00 59.08 106 GLU A N 1
ATOM 819 C CA . GLU A 1 106 ? 9.115 -9.561 -27.262 1.00 63.95 106 GLU A CA 1
ATOM 820 C C . GLU A 1 106 ? 8.115 -8.666 -27.989 1.00 71.08 106 GLU A C 1
ATOM 821 O O . GLU A 1 106 ? 8.216 -8.473 -29.207 1.00 67.14 106 GLU A O 1
ATOM 827 N N . ALA A 1 107 ? 7.143 -8.109 -27.267 1.00 73.17 107 ALA A N 1
ATOM 828 C CA . ALA A 1 107 ? 6.188 -7.230 -27.928 1.00 78.14 107 ALA A CA 1
ATOM 829 C C . ALA A 1 107 ? 6.838 -5.925 -28.378 1.00 82.75 107 ALA A C 1
ATOM 830 O O . ALA A 1 107 ? 6.298 -5.250 -29.261 1.00 83.76 107 ALA A O 1
ATOM 832 N N . ALA A 1 108 ? 7.986 -5.568 -27.807 1.00 85.37 108 ALA A N 1
ATOM 833 C CA . ALA A 1 108 ? 8.729 -4.385 -28.243 1.00 88.96 108 ALA A CA 1
ATOM 834 C C . ALA A 1 108 ? 10.087 -4.757 -28.857 1.00 85.95 108 ALA A C 1
ATOM 835 O O . ALA A 1 108 ? 10.287 -4.675 -30.070 1.00 86.43 108 ALA A O 1
#

Sequence (102 aa):
GVWTNIEDEILKASVSKYGLNQWARVSSLLARKTPKQCKARWNEWLDPSIRKIEWSKDEDEKLLHLAKLMPTQWRTIAPIVGRTANQCLERYQKLLDEAEAA

Solvent-accessible surface area: 7232 Å² total; per-residue (Å²): 88,122,38,53,138,110,28,13,112,62,0,97,67,4,12,92,143,49,32,75,144,69,30,74,150,0,18,79,81,18,92,211,18,65,59,123,57,0,84,40,55,32,61,67,101,14,32,108,92,18,118,104,92,132,42,53,159,110,24,4,99,98,0,72,111,35,6,166,120,68,96,117,69,71,207,47,3,18,104,111,4,50,17,25,24,86,45,0,82,119,48,44,87,104,22,80,79,88,66,157,97,126

Nearest PDB structures (foldseek):
  6jui-assembly1_A  TM=1.010E+00  e=3.460E-16  Pyricularia oryzae
  7dvq-assembly1_L  TM=8.596E-01  e=6.996E-12  Homo sapiens
  5z58-assembly1_L  TM=8.782E-01  e=9.398E-12  Homo sapiens
  8ch6-assembly1_P  TM=8.477E-01  e=7.422E-12  Homo sapiens
  5z57-assembly1_L  TM=8.782E-01  e=2.884E-11  Homo sapiens

Organism: Pyricularia oryzae (strain 70-15 / ATCC MYA-4617 / FGSC 8958) (NCBI:txid242507)

Secondary structure (DSSP, 8-state):
----HHHHHHHHHHHHHH-SS-HHHHHHTSSS--HHHHHHHIIIIISTTS--SPPPHHHHHHHHHHHHH-TT-STTTTTTSSS-HHHHHHHHHHHHHHHHH-